Protein AF-A0A0K8QB28-F1 (afdb_monomer_lite)

Foldseek 3Di:
DEAEEEEEAEPPDDPVVVQVVVQVVCQVVVCVPVVDHYPYYHYHHDYYDYDDPDPPPDPDPDDPPDDDD

Secondary structure (DSSP, 8-state):
-EEEEEEEEETTS-HHHHHHHHHHHHHHHHHHHH-S---EEEEEEEEEE-PPP----------------

Radius of gyration: 24.06 Å; chains: 1; bounding box: 51×48×54 Å

Sequence (69 aa):
MAVDLNLVAVYGYPLHDVANQVRAAVYRAVESLVGLEVIEVNVEINDVYVAPPVKAGTRGALSEREPLQ

Structure (mmCIF, N/CA/C/O backbone):
data_AF-A0A0K8QB28-F1
#
_entry.id   AF-A0A0K8QB28-F1
#
loop_
_atom_site.group_PDB
_atom_site.id
_atom_site.type_symbol
_atom_site.label_atom_id
_atom_site.label_alt_id
_atom_site.label_comp_id
_atom_site.label_asym_id
_atom_site.label_entity_id
_atom_site.label_seq_id
_atom_site.pdbx_PDB_ins_code
_atom_site.Cartn_x
_atom_site.Cartn_y
_atom_site.Cartn_z
_atom_site.occupancy
_atom_site.B_iso_or_equiv
_atom_site.auth_seq_id
_atom_site.auth_comp_id
_atom_site.auth_asym_id
_atom_site.auth_atom_id
_atom_site.pdbx_PDB_model_num
ATOM 1 N N . MET A 1 1 ? -7.099 2.973 13.630 1.00 84.69 1 MET A N 1
ATOM 2 C CA . MET A 1 1 ? -5.636 2.695 13.645 1.00 84.69 1 MET A CA 1
ATOM 3 C C . MET A 1 1 ? -5.021 3.134 12.319 1.00 84.69 1 MET A C 1
ATOM 5 O O . MET A 1 1 ? -5.710 2.995 11.315 1.00 84.69 1 MET A O 1
ATOM 9 N N . ALA A 1 2 ? -3.802 3.680 12.303 1.00 92.00 2 ALA A N 1
ATOM 10 C CA . ALA A 1 2 ? -3.081 3.995 11.063 1.00 92.00 2 ALA A CA 1
ATOM 11 C C . ALA A 1 2 ? -2.031 2.910 10.778 1.00 92.00 2 ALA A C 1
ATOM 13 O O . ALA A 1 2 ? -1.481 2.335 11.720 1.00 92.00 2 ALA A O 1
ATOM 14 N N . VAL A 1 3 ? -1.803 2.603 9.503 1.00 93.06 3 VAL A N 1
ATOM 15 C CA . VAL A 1 3 ? -0.835 1.589 9.065 1.00 93.06 3 VAL A CA 1
ATOM 16 C C . VAL A 1 3 ? 0.093 2.192 8.024 1.00 93.06 3 VAL A C 1
ATOM 18 O O . VAL A 1 3 ? -0.371 2.667 6.991 1.00 93.06 3 VAL A O 1
ATOM 21 N N . ASP A 1 4 ? 1.396 2.106 8.265 1.00 95.19 4 ASP A N 1
ATOM 22 C CA . ASP A 1 4 ? 2.427 2.587 7.350 1.00 95.19 4 ASP A CA 1
ATOM 23 C C . ASP A 1 4 ? 3.151 1.403 6.705 1.00 95.19 4 ASP A C 1
ATOM 25 O O . ASP A 1 4 ? 3.570 0.458 7.378 1.00 95.19 4 ASP A O 1
ATOM 29 N N . LEU A 1 5 ? 3.280 1.441 5.382 1.00 95.12 5 LEU A N 1
ATOM 30 C CA . LEU A 1 5 ? 3.888 0.385 4.583 1.00 95.12 5 LEU A CA 1
ATOM 31 C C . LEU A 1 5 ? 5.019 0.956 3.751 1.00 95.12 5 LEU A C 1
ATOM 33 O O . LEU A 1 5 ? 4.828 1.947 3.049 1.00 95.12 5 LEU A O 1
ATOM 37 N N . ASN A 1 6 ? 6.152 0.259 3.770 1.00 96.38 6 ASN A N 1
ATOM 38 C CA . ASN A 1 6 ? 7.294 0.594 2.941 1.00 96.38 6 ASN A CA 1
ATOM 39 C C . ASN A 1 6 ? 7.684 -0.575 2.043 1.00 96.38 6 ASN A C 1
ATOM 41 O O . ASN A 1 6 ? 7.889 -1.690 2.528 1.00 96.38 6 ASN A O 1
ATOM 45 N N . LEU A 1 7 ? 7.722 -0.343 0.727 1.00 93.75 7 LEU A N 1
ATOM 46 C CA . LEU A 1 7 ? 7.848 -1.421 -0.258 1.00 93.75 7 LEU A CA 1
ATOM 47 C C . LEU A 1 7 ? 8.837 -1.089 -1.372 1.00 93.75 7 LEU A C 1
ATOM 49 O O . LEU A 1 7 ? 9.145 0.067 -1.658 1.00 93.75 7 LEU A O 1
ATOM 53 N N . VAL A 1 8 ? 9.301 -2.150 -2.023 1.00 95.44 8 VAL A N 1
ATOM 54 C CA . VAL A 1 8 ? 10.071 -2.100 -3.264 1.00 95.44 8 VAL A CA 1
ATOM 55 C C . VAL A 1 8 ? 9.208 -2.731 -4.346 1.00 95.44 8 VAL A C 1
ATOM 57 O O . VAL A 1 8 ? 8.771 -3.875 -4.210 1.00 95.44 8 VAL A O 1
ATOM 60 N N . ALA A 1 9 ? 8.920 -1.976 -5.400 1.00 95.25 9 ALA A N 1
ATOM 61 C CA . ALA A 1 9 ? 8.119 -2.463 -6.514 1.00 95.25 9 ALA A CA 1
ATOM 62 C C . ALA A 1 9 ? 8.987 -3.257 -7.493 1.00 95.25 9 ALA A C 1
ATOM 64 O O . ALA A 1 9 ? 10.195 -3.069 -7.560 1.00 95.25 9 ALA A O 1
ATOM 65 N N . VAL A 1 10 ? 8.385 -4.133 -8.291 1.00 94.12 10 VAL A N 1
ATOM 66 C CA . VAL A 1 10 ? 9.092 -4.796 -9.396 1.00 94.12 10 VAL A CA 1
ATOM 67 C C . VAL A 1 10 ? 8.898 -3.978 -10.670 1.00 94.12 10 VAL A C 1
ATOM 69 O O . VAL A 1 10 ? 7.806 -3.469 -10.929 1.00 94.12 10 VAL A O 1
ATOM 72 N N . TYR A 1 11 ? 9.951 -3.855 -11.478 1.00 93.62 11 TYR A N 1
ATOM 73 C CA . TYR A 1 11 ? 9.887 -3.176 -12.768 1.00 93.62 11 TYR A CA 1
ATOM 74 C C . TYR A 1 11 ? 8.828 -3.798 -13.687 1.00 93.62 11 TYR A C 1
ATOM 76 O O . TYR A 1 11 ? 8.655 -5.015 -13.735 1.00 93.62 11 TYR A O 1
ATOM 84 N N . GLY A 1 12 ? 8.151 -2.944 -14.455 1.00 92.81 12 GLY A N 1
ATOM 85 C CA . GLY A 1 12 ? 7.114 -3.350 -15.405 1.00 92.81 12 GLY A CA 1
ATOM 86 C C . GLY A 1 12 ? 5.683 -3.242 -14.872 1.00 92.81 12 GLY A C 1
ATOM 87 O O . GLY A 1 12 ? 4.753 -3.501 -15.630 1.00 92.81 12 GLY A O 1
ATOM 88 N N . TYR A 1 13 ? 5.490 -2.815 -13.620 1.00 93.69 13 TYR A N 1
ATOM 89 C CA . TYR A 1 13 ? 4.168 -2.577 -13.033 1.00 93.69 13 TYR A CA 1
ATOM 90 C C . TYR A 1 13 ? 3.934 -1.083 -12.747 1.00 93.69 13 TYR A C 1
ATOM 92 O O . TYR A 1 13 ? 4.838 -0.416 -12.234 1.00 93.69 13 TYR A O 1
ATOM 100 N N . PRO A 1 14 ? 2.736 -0.531 -13.028 1.00 95.56 14 PRO A N 1
ATOM 101 C CA . PRO A 1 14 ? 2.408 0.846 -12.668 1.00 95.56 14 PRO A CA 1
ATOM 102 C C . PRO A 1 14 ? 2.382 1.031 -11.144 1.00 95.56 14 PRO A C 1
ATOM 104 O O . PRO A 1 14 ? 1.588 0.403 -10.445 1.00 95.56 14 PRO A O 1
ATOM 107 N N . LEU A 1 15 ?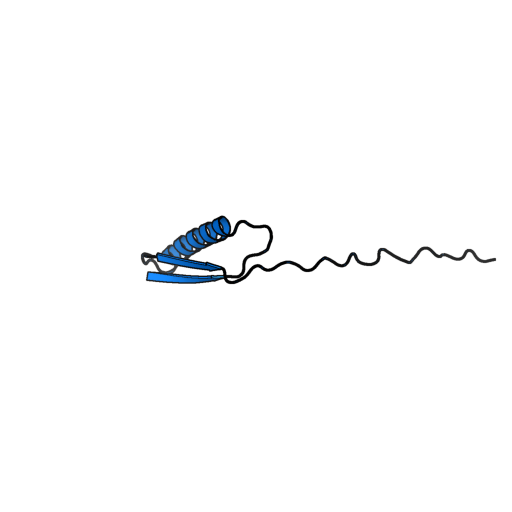 3.226 1.926 -10.620 1.00 94.88 15 LEU A N 1
ATOM 108 C CA . LEU A 1 15 ? 3.396 2.110 -9.171 1.00 94.88 15 LEU A CA 1
ATOM 109 C C . LEU A 1 15 ? 2.104 2.538 -8.462 1.00 94.88 15 LEU A C 1
ATOM 111 O O . LEU A 1 15 ? 1.821 2.068 -7.363 1.00 94.88 15 LEU A O 1
ATOM 115 N N . HIS A 1 16 ? 1.293 3.381 -9.107 1.00 95.31 16 HIS A N 1
ATOM 116 C CA . HIS A 1 16 ? 0.001 3.807 -8.562 1.00 95.31 16 HIS A CA 1
ATOM 117 C C . HIS A 1 16 ? -0.969 2.632 -8.379 1.00 95.31 16 HIS A C 1
ATOM 119 O O . HIS A 1 16 ? -1.620 2.539 -7.338 1.00 95.31 16 HIS A O 1
ATOM 125 N N . ASP A 1 17 ? -1.032 1.710 -9.343 1.00 96.38 17 ASP A N 1
ATOM 126 C CA . ASP A 1 17 ? -1.888 0.526 -9.235 1.00 96.38 17 ASP A CA 1
ATOM 127 C C . ASP A 1 17 ? -1.383 -0.438 -8.169 1.00 96.38 17 ASP A C 1
ATOM 129 O O . ASP A 1 17 ? -2.184 -0.994 -7.419 1.00 96.38 17 ASP A O 1
ATOM 133 N N . VAL A 1 18 ? -0.065 -0.629 -8.068 1.00 95.75 18 VAL A N 1
ATOM 134 C CA . VAL A 1 18 ? 0.532 -1.446 -7.002 1.00 95.75 18 VAL A CA 1
ATOM 135 C C . VAL A 1 18 ? 0.171 -0.865 -5.635 1.00 95.75 18 VAL A C 1
ATOM 137 O O . VAL A 1 18 ? -0.353 -1.583 -4.784 1.00 95.75 18 VAL A O 1
ATOM 140 N N . ALA A 1 19 ? 0.368 0.441 -5.437 1.00 96.31 19 ALA A N 1
ATOM 141 C CA . ALA A 1 19 ? 0.052 1.103 -4.176 1.00 96.31 19 ALA A CA 1
ATOM 142 C C . ALA A 1 19 ? -1.438 0.991 -3.820 1.00 96.31 19 ALA A C 1
ATOM 144 O O . ALA A 1 19 ? -1.778 0.676 -2.680 1.00 96.31 19 ALA A O 1
ATOM 145 N N . ASN A 1 20 ? -2.335 1.198 -4.788 1.00 96.31 20 ASN A N 1
ATOM 146 C CA . ASN A 1 20 ? -3.779 1.095 -4.571 1.00 96.31 20 ASN A CA 1
ATOM 147 C C . ASN A 1 20 ? -4.214 -0.329 -4.210 1.00 96.31 2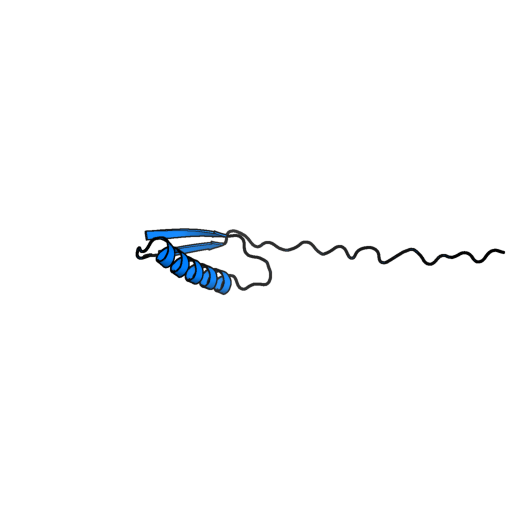0 ASN A C 1
ATOM 149 O O . ASN A 1 20 ? -4.988 -0.517 -3.269 1.00 96.31 20 ASN A O 1
ATOM 153 N N . GLN A 1 21 ? -3.690 -1.334 -4.916 1.00 96.81 21 GLN A N 1
ATOM 154 C CA . GLN A 1 21 ? -3.996 -2.738 -4.644 1.00 96.81 21 GLN A CA 1
ATOM 155 C C . GLN A 1 21 ? -3.510 -3.162 -3.258 1.00 96.81 21 GLN A C 1
ATOM 157 O O . GLN A 1 21 ? -4.274 -3.768 -2.504 1.00 96.81 21 GLN A O 1
ATOM 162 N N . VAL A 1 22 ? -2.275 -2.803 -2.898 1.00 96.62 22 VAL A N 1
ATOM 163 C CA . VAL A 1 22 ? -1.715 -3.101 -1.575 1.00 96.62 22 VAL A CA 1
ATOM 164 C C . VAL A 1 22 ? -2.517 -2.404 -0.480 1.00 96.62 22 VAL A C 1
ATOM 166 O O . VAL A 1 22 ? -2.915 -3.059 0.481 1.00 96.62 22 VAL A O 1
ATOM 169 N N . ARG A 1 23 ? -2.827 -1.112 -0.644 1.00 96.06 23 ARG A N 1
ATOM 170 C CA . ARG A 1 23 ? -3.631 -0.343 0.317 1.00 96.06 23 ARG A CA 1
ATOM 171 C C . ARG A 1 23 ? -4.966 -1.025 0.595 1.00 96.06 23 ARG A C 1
ATOM 173 O O . ARG A 1 23 ? -5.302 -1.273 1.748 1.00 96.06 23 ARG A O 1
ATOM 180 N N . ALA A 1 24 ? -5.699 -1.381 -0.459 1.00 95.75 24 ALA A N 1
ATOM 181 C CA . ALA A 1 24 ? -6.998 -2.031 -0.332 1.00 95.75 24 ALA A CA 1
ATOM 182 C C . ALA A 1 24 ? -6.893 -3.435 0.288 1.00 95.75 24 ALA A C 1
ATOM 184 O O . ALA A 1 24 ? -7.764 -3.835 1.059 1.00 95.75 24 ALA A O 1
ATOM 185 N N . ALA A 1 25 ? -5.843 -4.192 -0.045 1.00 96.25 25 ALA A N 1
ATOM 186 C CA . ALA A 1 25 ? -5.609 -5.516 0.521 1.00 96.25 25 ALA A CA 1
ATOM 187 C C . ALA A 1 25 ? -5.305 -5.450 2.023 1.00 96.25 25 ALA A C 1
ATOM 189 O O . ALA A 1 25 ? -5.912 -6.188 2.798 1.00 96.25 25 ALA A O 1
ATOM 190 N N . VAL A 1 26 ? -4.416 -4.545 2.435 1.00 95.25 26 VAL A N 1
ATOM 191 C CA . VAL A 1 26 ? -4.031 -4.379 3.840 1.00 95.25 26 VAL A CA 1
ATOM 192 C C . VAL A 1 26 ? -5.186 -3.837 4.667 1.00 95.25 26 VAL A C 1
ATOM 194 O O . VAL A 1 26 ? -5.423 -4.361 5.749 1.00 95.25 26 VAL A O 1
ATOM 197 N N . TYR A 1 27 ? -5.955 -2.876 4.144 1.00 94.81 27 TYR A N 1
ATOM 198 C CA . TYR A 1 27 ? -7.138 -2.352 4.829 1.00 94.81 27 TYR A CA 1
ATOM 199 C C . TYR A 1 27 ? -8.096 -3.486 5.227 1.00 94.81 27 TYR A C 1
ATOM 201 O O . TYR A 1 27 ? -8.355 -3.698 6.409 1.00 94.81 27 TYR A O 1
ATOM 209 N N . ARG A 1 28 ? -8.506 -4.313 4.251 1.00 93.75 28 ARG A N 1
ATOM 210 C CA . ARG A 1 28 ? -9.404 -5.455 4.493 1.00 93.75 28 ARG A CA 1
ATOM 211 C C . ARG A 1 28 ? -8.805 -6.494 5.438 1.00 93.75 28 ARG A C 1
ATOM 213 O O . ARG A 1 28 ? -9.506 -7.030 6.292 1.00 93.75 28 ARG A O 1
ATOM 220 N N . ALA A 1 29 ? -7.527 -6.822 5.254 1.00 94.94 29 ALA A N 1
ATOM 221 C CA . ALA A 1 29 ? -6.866 -7.851 6.047 1.00 94.94 29 ALA A CA 1
ATOM 222 C C . ALA A 1 29 ? -6.741 -7.435 7.517 1.00 94.94 29 ALA A C 1
ATOM 224 O O . ALA A 1 29 ? -7.028 -8.235 8.405 1.00 94.94 29 ALA A O 1
ATOM 225 N N . VAL A 1 30 ? -6.345 -6.186 7.772 1.00 93.06 30 VAL A N 1
ATOM 226 C CA . VAL A 1 30 ? -6.173 -5.664 9.129 1.00 93.06 30 VAL A CA 1
ATOM 227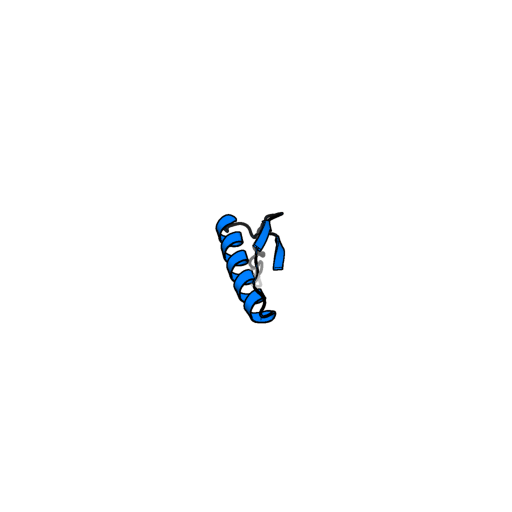 C C . VAL A 1 30 ? -7.524 -5.541 9.823 1.00 93.06 30 VAL A C 1
ATOM 229 O O . VAL A 1 30 ? -7.661 -6.085 10.914 1.00 93.06 30 VAL A O 1
ATOM 232 N N . GLU A 1 31 ? -8.539 -4.942 9.192 1.00 91.25 31 GLU A N 1
ATOM 233 C CA . GLU A 1 31 ? -9.888 -4.870 9.778 1.00 91.25 31 GLU A CA 1
ATOM 234 C C . GLU A 1 31 ? -10.425 -6.255 10.157 1.00 91.25 31 GLU A C 1
ATOM 236 O O . GLU A 1 31 ? -10.923 -6.449 11.266 1.00 91.25 31 GLU A O 1
ATOM 241 N N . SER A 1 32 ? -10.258 -7.246 9.273 1.00 92.38 32 SER A N 1
ATOM 242 C CA . SER A 1 32 ? -10.706 -8.616 9.535 1.00 92.38 32 SER A CA 1
ATOM 243 C C . SER A 1 32 ? -9.921 -9.314 10.647 1.00 92.38 32 SER A C 1
ATOM 245 O O . SER A 1 32 ? -10.471 -10.207 11.289 1.00 92.38 32 SER A O 1
ATOM 247 N N . LEU A 1 33 ? -8.644 -8.976 10.843 1.00 92.62 33 LEU A N 1
ATOM 248 C CA . LEU A 1 33 ? -7.778 -9.644 11.815 1.00 92.62 33 LEU A CA 1
ATOM 249 C C . LEU A 1 33 ? -7.929 -9.057 13.219 1.00 92.62 33 LEU A C 1
ATOM 251 O O . LEU A 1 33 ? -7.968 -9.808 14.191 1.00 92.62 33 LEU A O 1
ATOM 255 N N . VAL A 1 34 ? -7.982 -7.727 13.331 1.00 90.31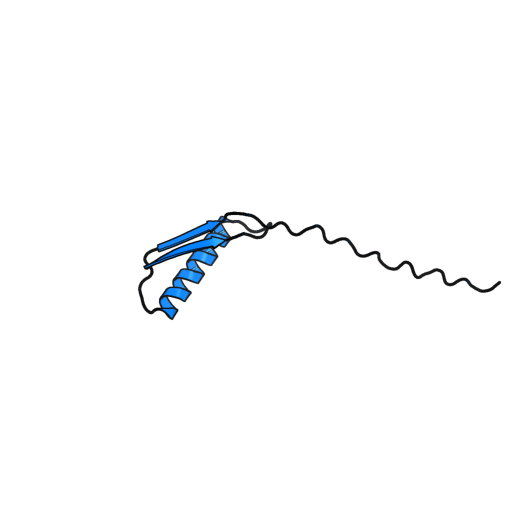 34 VAL A N 1
ATOM 256 C CA . VAL A 1 34 ? -8.029 -7.043 14.632 1.00 90.31 34 VAL A CA 1
ATOM 257 C C . VAL A 1 34 ? -9.443 -6.670 15.070 1.00 90.31 34 VAL A C 1
ATOM 259 O O . VAL A 1 34 ? -9.644 -6.381 16.246 1.00 90.31 34 VAL A O 1
ATOM 262 N N . GLY A 1 35 ? -10.426 -6.679 14.163 1.00 87.38 35 GLY A N 1
ATOM 263 C CA . GLY A 1 35 ? -11.809 -6.303 14.474 1.00 87.38 35 GLY A CA 1
ATOM 264 C C . GLY A 1 35 ? -11.972 -4.828 14.857 1.00 87.38 35 GLY A C 1
ATOM 265 O O . GLY A 1 35 ? -12.952 -4.462 15.501 1.00 87.38 35 GLY A O 1
ATOM 266 N N . LEU A 1 36 ? -10.997 -3.992 14.497 1.00 89.56 36 LEU A N 1
ATOM 267 C CA . LEU A 1 36 ? -10.982 -2.555 14.742 1.00 89.56 36 LEU A CA 1
ATOM 268 C C . LEU A 1 36 ? -10.984 -1.805 13.414 1.00 89.56 36 LEU A C 1
ATOM 270 O O . LEU A 1 36 ? -10.419 -2.276 12.427 1.00 89.56 36 LEU A O 1
ATOM 274 N N . GLU A 1 37 ? -11.551 -0.603 13.431 1.00 87.75 37 GLU A N 1
ATOM 275 C CA . GLU A 1 37 ? -11.585 0.287 12.274 1.00 87.75 37 GLU A CA 1
ATOM 276 C C . GLU A 1 37 ? -10.184 0.840 11.951 1.00 87.75 37 GLU A C 1
ATOM 278 O O . GLU A 1 37 ? -9.460 1.400 12.799 1.00 87.75 37 GLU A O 1
ATOM 283 N N . VAL A 1 38 ? -9.789 0.687 10.689 1.00 92.81 38 VAL A N 1
ATOM 284 C CA . VAL A 1 38 ? -8.562 1.272 10.147 1.00 92.81 38 VAL A CA 1
ATOM 285 C C . VAL A 1 38 ? -8.897 2.665 9.622 1.00 92.81 38 VAL A C 1
ATOM 287 O O . VAL A 1 38 ? -9.753 2.826 8.762 1.00 92.81 38 VAL A O 1
ATOM 290 N N . ILE A 1 39 ? -8.221 3.693 10.137 1.00 93.56 39 ILE A N 1
ATOM 291 C CA . ILE A 1 39 ? -8.499 5.084 9.746 1.00 93.56 39 ILE A CA 1
ATOM 292 C C . ILE A 1 39 ? -7.730 5.482 8.485 1.00 93.56 39 ILE A C 1
ATOM 294 O O . ILE A 1 39 ? -8.212 6.279 7.691 1.00 93.56 39 ILE A O 1
ATOM 298 N N . GLU A 1 40 ? -6.529 4.927 8.305 1.00 93.50 40 GLU A N 1
ATOM 299 C CA . GLU A 1 40 ? -5.608 5.313 7.243 1.00 93.50 40 GLU A CA 1
ATOM 300 C C . GLU A 1 40 ? -4.603 4.192 6.964 1.00 93.50 40 GLU A C 1
ATOM 302 O O . GLU A 1 40 ? -4.158 3.491 7.878 1.00 93.50 40 GLU A O 1
ATOM 307 N N . VAL A 1 41 ? -4.236 4.050 5.688 1.00 95.94 41 VAL A N 1
ATOM 308 C CA . VAL A 1 41 ? -3.130 3.200 5.239 1.00 95.94 41 VAL A CA 1
ATOM 309 C C . VAL A 1 41 ? -2.235 4.012 4.305 1.00 95.94 41 VAL A C 1
ATOM 311 O O . VAL A 1 41 ? -2.637 4.357 3.183 1.00 95.94 41 VAL A O 1
ATOM 314 N N . ASN A 1 42 ? -1.016 4.274 4.764 1.00 95.00 42 ASN A N 1
ATOM 315 C CA . ASN A 1 42 ? 0.030 4.966 4.026 1.00 95.00 42 ASN A CA 1
ATOM 316 C C . ASN A 1 42 ? 0.933 3.950 3.338 1.00 95.00 42 ASN A C 1
ATOM 318 O O . ASN A 1 42 ? 1.364 2.966 3.936 1.00 95.00 42 ASN A O 1
ATOM 322 N N . VAL A 1 43 ? 1.194 4.180 2.054 1.00 96.62 43 VAL A N 1
ATOM 323 C CA . VAL A 1 43 ? 1.969 3.269 1.210 1.00 96.62 43 VAL A CA 1
ATOM 324 C C . VAL A 1 43 ? 3.070 4.071 0.537 1.00 96.62 43 VAL A C 1
ATOM 326 O O . VAL A 1 43 ? 2.782 4.906 -0.319 1.00 96.62 43 VAL A O 1
ATOM 329 N N . GLU A 1 44 ? 4.312 3.807 0.924 1.00 96.94 44 GLU A N 1
ATOM 330 C CA . GLU A 1 44 ? 5.513 4.431 0.378 1.00 96.94 44 GLU A CA 1
ATOM 331 C C . GLU A 1 44 ? 6.330 3.395 -0.407 1.00 96.94 44 GLU A C 1
ATOM 333 O O . GLU A 1 44 ? 6.599 2.286 0.057 1.00 96.94 44 GLU A O 1
ATOM 338 N N . ILE A 1 45 ? 6.684 3.739 -1.647 1.00 95.88 45 ILE A N 1
ATOM 339 C CA . ILE A 1 45 ? 7.503 2.897 -2.524 1.00 95.88 45 ILE A CA 1
ATOM 340 C C . ILE A 1 45 ? 8.888 3.537 -2.603 1.00 95.88 45 ILE A C 1
ATOM 342 O O . ILE A 1 45 ? 9.037 4.583 -3.230 1.00 95.88 45 ILE A O 1
ATOM 346 N N . ASN A 1 46 ? 9.892 2.907 -1.990 1.00 96.62 46 ASN A N 1
ATOM 347 C CA . ASN A 1 46 ? 11.253 3.460 -1.936 1.00 96.62 46 ASN A CA 1
ATOM 348 C C . ASN A 1 46 ? 12.073 3.180 -3.192 1.00 96.62 46 ASN A C 1
ATOM 350 O O . ASN A 1 46 ? 12.970 3.951 -3.520 1.00 96.62 46 ASN A O 1
ATOM 354 N N . ASP A 1 47 ? 11.829 2.043 -3.846 1.00 94.88 47 ASP A N 1
ATOM 355 C CA . ASP A 1 47 ? 12.702 1.555 -4.914 1.00 94.88 47 ASP A CA 1
ATOM 356 C C . ASP A 1 47 ? 11.946 0.654 -5.904 1.00 94.88 47 ASP A C 1
ATOM 358 O O . ASP A 1 47 ? 10.835 0.180 -5.632 1.00 94.88 47 ASP A O 1
ATOM 362 N N . VAL A 1 48 ? 12.567 0.403 -7.056 1.00 95.12 48 VAL A N 1
ATOM 363 C CA . VAL A 1 48 ? 12.098 -0.493 -8.108 1.00 95.12 48 VAL A CA 1
ATOM 364 C C . VAL A 1 48 ? 13.160 -1.551 -8.401 1.00 95.12 48 VAL A C 1
ATOM 366 O O . VAL A 1 48 ? 14.208 -1.283 -8.984 1.00 95.12 48 VAL A O 1
ATOM 369 N N . TYR A 1 49 ? 12.850 -2.800 -8.071 1.00 93.75 49 TYR A N 1
ATOM 370 C CA . TYR A 1 49 ? 13.658 -3.952 -8.426 1.00 93.75 49 TYR A CA 1
ATOM 371 C C . TYR A 1 49 ? 13.575 -4.252 -9.928 1.00 93.75 49 TYR A C 1
ATOM 373 O O . TYR A 1 49 ? 12.511 -4.584 -10.460 1.00 93.75 49 TYR A O 1
ATOM 381 N N . VAL A 1 50 ? 14.723 -4.203 -10.603 1.00 94.12 50 VAL A N 1
ATOM 382 C CA . VAL A 1 50 ? 14.889 -4.622 -12.000 1.00 94.12 50 VAL A CA 1
ATOM 383 C C . VAL A 1 50 ? 15.615 -5.964 -12.015 1.00 94.12 50 VAL A C 1
ATOM 385 O O . VAL A 1 50 ? 16.759 -6.064 -11.569 1.00 94.12 50 VAL A O 1
ATOM 388 N N . ALA A 1 51 ? 14.957 -7.005 -12.529 1.00 87.44 51 ALA A N 1
ATOM 389 C CA . ALA A 1 51 ? 15.575 -8.321 -12.633 1.00 87.44 51 ALA A CA 1
ATOM 390 C C . ALA A 1 51 ? 16.802 -8.266 -13.567 1.00 87.44 51 ALA A C 1
ATOM 392 O O . ALA A 1 51 ? 16.724 -7.669 -14.647 1.00 87.44 51 ALA A O 1
ATOM 393 N N . PRO A 1 52 ? 17.934 -8.886 -13.187 1.00 85.88 52 PRO A N 1
ATOM 394 C CA . PRO A 1 52 ? 19.109 -8.921 -14.042 1.00 85.88 52 PRO A CA 1
ATOM 395 C C . PRO A 1 52 ? 18.804 -9.695 -15.333 1.00 85.88 52 PRO A C 1
ATOM 397 O O . PRO A 1 52 ? 17.992 -10.627 -15.316 1.00 85.88 52 PRO A O 1
ATOM 400 N N . PRO A 1 53 ? 19.465 -9.357 -16.455 1.00 81.19 53 PRO A N 1
ATOM 401 C CA . PRO A 1 53 ? 19.283 -10.088 -17.698 1.00 81.19 53 PRO A CA 1
ATOM 402 C C . PRO A 1 53 ? 19.623 -11.561 -17.469 1.00 81.19 53 PRO A C 1
ATOM 404 O O . PRO A 1 53 ? 20.726 -11.900 -17.026 1.00 81.19 53 PRO A O 1
ATOM 407 N N . VAL A 1 54 ? 18.664 -12.442 -17.761 1.00 77.44 54 VAL A N 1
ATOM 408 C CA . VAL A 1 54 ? 18.871 -13.890 -17.705 1.00 77.44 54 VAL A CA 1
ATOM 409 C C . VAL A 1 54 ? 19.990 -14.213 -18.689 1.00 77.44 54 VAL A C 1
ATOM 411 O O . VAL A 1 54 ? 19.807 -14.099 -19.901 1.00 77.44 54 VAL A O 1
ATOM 414 N N . LYS A 1 55 ? 21.174 -14.582 -18.182 1.00 71.94 55 LYS A N 1
ATOM 415 C CA . LYS A 1 55 ? 22.251 -15.095 -19.032 1.00 71.94 55 LYS A CA 1
ATOM 416 C C . LYS A 1 55 ? 21.700 -16.329 -19.731 1.00 71.94 55 LYS A C 1
ATOM 418 O O . LYS A 1 55 ? 21.440 -17.337 -19.077 1.00 71.94 55 LYS A O 1
ATOM 423 N N . ALA A 1 56 ? 21.484 -16.225 -21.041 1.00 65.00 56 ALA A N 1
ATOM 424 C CA . ALA A 1 56 ? 21.111 -17.357 -21.867 1.00 65.00 56 ALA A CA 1
ATOM 425 C C . ALA A 1 56 ? 22.189 -18.429 -21.681 1.00 65.00 56 ALA A C 1
ATOM 427 O O . ALA A 1 56 ? 23.327 -18.257 -22.115 1.00 65.00 56 ALA A O 1
ATOM 428 N N . GLY A 1 57 ? 21.847 -19.490 -20.949 1.00 61.62 57 GLY A N 1
ATOM 429 C CA . GLY A 1 57 ? 22.742 -20.611 -20.726 1.00 61.62 57 GLY A CA 1
ATOM 430 C C . GLY A 1 57 ? 23.207 -21.152 -22.071 1.00 61.6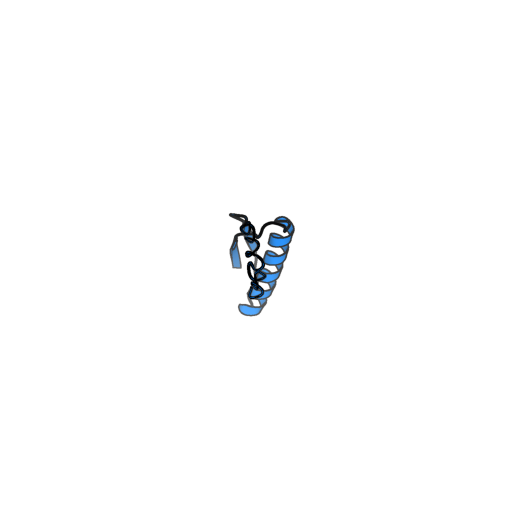2 57 GLY A C 1
ATOM 431 O O . GLY A 1 57 ? 22.395 -21.370 -22.973 1.00 61.62 57 GLY A O 1
ATOM 432 N N . THR A 1 58 ? 24.519 -21.321 -22.200 1.00 62.91 58 THR A N 1
ATOM 433 C CA . THR A 1 58 ? 25.208 -21.913 -23.341 1.00 62.91 58 THR A CA 1
ATOM 434 C C . THR A 1 58 ? 24.480 -23.181 -23.776 1.00 62.91 58 THR A C 1
ATOM 436 O O . THR A 1 58 ? 24.543 -24.216 -23.112 1.00 62.91 58 THR A O 1
ATOM 439 N N . ARG A 1 59 ? 23.737 -23.094 -24.882 1.00 63.06 59 ARG A N 1
ATOM 440 C CA . ARG A 1 59 ? 23.039 -24.235 -25.465 1.00 63.06 59 ARG A CA 1
ATOM 441 C C . ARG A 1 59 ? 24.090 -25.140 -26.109 1.00 63.06 59 ARG A C 1
ATOM 443 O O . ARG A 1 59 ? 24.495 -24.901 -27.235 1.00 63.06 59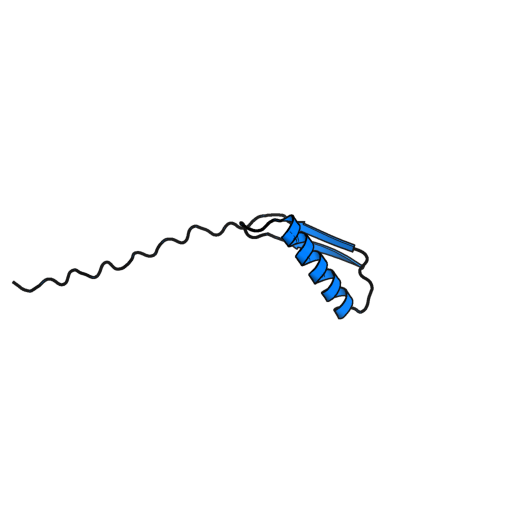 ARG A O 1
ATOM 450 N N . GLY A 1 60 ? 24.539 -26.129 -25.339 1.00 55.44 60 GLY A N 1
ATOM 451 C CA . GLY A 1 60 ? 25.103 -27.401 -25.795 1.00 55.44 60 GLY A CA 1
ATOM 452 C C . GLY A 1 60 ? 26.190 -27.333 -26.867 1.00 55.44 60 GLY A C 1
ATOM 453 O O . GLY A 1 60 ? 25.923 -27.615 -28.030 1.00 55.44 60 GLY A O 1
ATOM 454 N N . ALA A 1 61 ? 27.437 -27.109 -26.457 1.00 59.59 61 ALA A N 1
ATOM 455 C CA . ALA A 1 61 ? 28.576 -27.665 -27.179 1.00 59.59 61 ALA A CA 1
ATOM 456 C C . ALA A 1 61 ? 28.654 -29.166 -26.851 1.00 59.59 61 ALA A C 1
ATOM 458 O O . ALA A 1 61 ? 29.303 -29.545 -25.888 1.00 59.59 61 ALA A O 1
ATOM 459 N N . LEU A 1 62 ? 27.911 -30.000 -27.582 1.00 64.75 62 LEU A N 1
ATOM 460 C CA . LEU A 1 62 ? 28.083 -31.459 -27.642 1.00 64.75 62 LEU A CA 1
ATOM 461 C C . LEU A 1 62 ? 27.507 -31.944 -28.978 1.00 64.75 62 LEU A C 1
ATOM 463 O O . LEU A 1 62 ? 26.459 -32.581 -29.040 1.00 64.75 62 LEU A O 1
ATOM 467 N N . SER A 1 63 ? 28.183 -31.593 -30.069 1.00 65.12 63 SER A N 1
ATOM 468 C CA . SER A 1 63 ? 27.989 -32.264 -31.354 1.00 65.12 63 SER A CA 1
ATOM 469 C C . SER A 1 63 ? 29.294 -32.319 -32.146 1.00 65.12 63 SER A C 1
ATOM 471 O O . SER A 1 63 ? 29.324 -31.997 -33.324 1.00 65.12 63 SER A O 1
ATOM 473 N N . GLU A 1 64 ? 30.364 -32.769 -31.497 1.00 66.38 64 GLU A N 1
ATOM 474 C CA . GLU A 1 64 ? 31.542 -33.314 -32.175 1.00 66.38 64 GLU A CA 1
ATOM 475 C C . GLU A 1 64 ? 31.655 -34.776 -31.751 1.00 66.38 64 GLU A C 1
ATOM 477 O O . GLU A 1 64 ? 32.323 -35.148 -30.792 1.00 66.38 64 GLU A O 1
ATOM 482 N N . ARG A 1 65 ? 30.868 -35.619 -32.426 1.00 66.56 65 ARG A N 1
ATOM 483 C CA . ARG A 1 65 ? 31.185 -37.039 -32.538 1.00 66.56 65 ARG A CA 1
ATOM 484 C C . ARG A 1 65 ? 32.157 -37.152 -33.700 1.00 66.56 65 ARG A C 1
ATOM 486 O O . ARG A 1 65 ? 31.720 -37.090 -34.845 1.00 66.56 65 ARG A O 1
ATOM 493 N N . GLU A 1 66 ? 33.443 -37.277 -33.398 1.00 68.62 66 GLU A N 1
ATOM 494 C CA . GLU A 1 66 ? 34.439 -37.750 -34.359 1.00 68.62 66 GLU A CA 1
ATOM 495 C C . GLU A 1 66 ? 33.985 -39.118 -34.901 1.00 68.62 66 GLU A C 1
ATOM 497 O O . GLU A 1 66 ? 33.799 -40.052 -34.109 1.00 68.62 66 GLU A O 1
ATOM 502 N N . PRO A 1 67 ? 33.759 -39.289 -36.216 1.00 58.00 67 PRO A N 1
ATOM 503 C CA . PRO A 1 67 ? 33.799 -40.612 -36.797 1.00 58.00 67 PRO A CA 1
ATOM 504 C C . PRO A 1 67 ? 35.270 -41.004 -36.947 1.00 58.00 67 PRO A C 1
ATOM 506 O O . PRO A 1 67 ? 36.063 -40.299 -37.564 1.00 58.00 67 PRO A O 1
ATOM 509 N N . LEU A 1 68 ? 35.600 -42.137 -36.338 1.00 61.28 68 LEU A N 1
ATOM 510 C CA . LEU A 1 68 ? 36.858 -42.862 -36.464 1.00 61.28 68 LEU A CA 1
ATOM 511 C C . LEU A 1 68 ? 37.319 -42.911 -37.930 1.00 61.28 68 LEU A C 1
ATOM 513 O O . LEU A 1 68 ? 36.608 -43.470 -38.770 1.00 61.28 68 LEU A O 1
ATOM 517 N N . GLN A 1 69 ? 38.513 -42.392 -38.210 1.00 56.84 69 GLN A N 1
ATOM 518 C CA . GLN A 1 69 ? 39.299 -42.782 -39.376 1.00 56.84 69 GLN A CA 1
ATOM 519 C C . GLN A 1 69 ? 40.782 -42.844 -39.019 1.00 56.84 69 GLN A C 1
ATOM 521 O O . GLN A 1 69 ? 41.247 -41.943 -38.287 1.00 56.84 69 GLN A O 1
#

pLDDT: mean 86.72, std 13.07, range [55.44, 96.94]